Protein AF-A0A8B7DYP1-F1 (afdb_monomer_lite)

Structure (mmCIF, N/CA/C/O backbone):
data_AF-A0A8B7DYP1-F1
#
_entry.id   AF-A0A8B7DYP1-F1
#
loop_
_atom_site.group_PDB
_atom_site.id
_atom_site.type_symbol
_atom_site.label_atom_id
_atom_site.label_alt_id
_atom_site.label_comp_id
_atom_site.label_asym_id
_atom_site.label_entity_id
_atom_site.label_seq_id
_atom_site.pdbx_PDB_ins_code
_atom_site.Cartn_x
_atom_site.Cartn_y
_atom_site.Cartn_z
_atom_site.occupancy
_atom_site.B_iso_or_equiv
_atom_site.auth_seq_id
_atom_site.auth_comp_id
_atom_site.auth_asym_id
_atom_site.auth_atom_id
_atom_site.pdbx_PDB_model_num
ATOM 1 N N . MET A 1 1 ? 40.217 22.831 -27.962 1.00 60.53 1 MET A N 1
ATOM 2 C CA . MET A 1 1 ? 40.157 21.535 -27.247 1.00 60.53 1 MET A CA 1
ATOM 3 C C . MET A 1 1 ? 39.532 20.530 -28.197 1.00 60.53 1 MET A C 1
ATOM 5 O O . MET A 1 1 ? 38.519 20.874 -28.786 1.00 60.53 1 MET A O 1
ATOM 9 N N . LYS A 1 2 ? 40.161 19.372 -28.441 1.00 61.72 2 LYS A N 1
ATOM 10 C CA . LYS A 1 2 ? 39.574 18.336 -29.311 1.00 61.72 2 LYS A CA 1
ATOM 11 C C . LYS A 1 2 ? 38.258 17.873 -28.683 1.00 61.72 2 LYS A C 1
ATOM 13 O O . LYS A 1 2 ? 38.220 17.690 -27.467 1.00 61.72 2 LYS A O 1
ATOM 18 N N . ASP A 1 3 ? 37.206 17.768 -29.486 1.00 74.50 3 ASP A N 1
ATOM 19 C CA . ASP A 1 3 ? 35.867 17.402 -29.034 1.00 74.50 3 ASP A CA 1
ATOM 20 C C . ASP A 1 3 ? 35.852 15.942 -28.558 1.00 74.50 3 ASP A C 1
ATOM 22 O O . ASP A 1 3 ? 35.662 15.002 -29.329 1.00 74.50 3 ASP A O 1
ATOM 26 N N . ARG A 1 4 ? 36.132 15.756 -27.265 1.00 81.38 4 ARG A N 1
ATOM 27 C CA . ARG A 1 4 ? 36.191 14.439 -26.618 1.00 81.38 4 ARG A CA 1
ATOM 28 C C . ARG A 1 4 ? 34.829 13.749 -26.606 1.00 81.38 4 ARG A C 1
ATOM 30 O O . ARG A 1 4 ? 34.783 12.535 -26.451 1.00 81.38 4 ARG A O 1
ATOM 37 N N . LEU A 1 5 ? 33.733 14.492 -26.793 1.00 77.38 5 LEU A N 1
ATOM 38 C CA . LEU A 1 5 ? 32.390 13.923 -26.835 1.00 77.38 5 LEU A CA 1
ATOM 39 C C . LEU A 1 5 ? 32.240 12.964 -28.020 1.00 77.38 5 LEU A C 1
ATOM 41 O O . LEU A 1 5 ? 31.700 11.871 -27.868 1.00 77.38 5 LEU A O 1
ATOM 45 N N . HIS A 1 6 ? 32.775 13.346 -29.180 1.00 76.19 6 HIS A N 1
ATOM 46 C CA . HIS A 1 6 ? 32.695 12.538 -30.395 1.00 76.19 6 HIS A CA 1
ATOM 47 C C . HIS A 1 6 ? 33.516 11.243 -30.289 1.00 76.19 6 HIS A C 1
ATOM 49 O O . HIS A 1 6 ? 33.104 10.186 -30.762 1.00 76.19 6 HIS A O 1
ATOM 55 N N . GLU A 1 7 ? 34.667 11.319 -29.620 1.00 77.25 7 GLU A N 1
ATOM 56 C CA . GLU A 1 7 ? 35.561 10.182 -29.388 1.00 77.25 7 GLU A CA 1
ATOM 57 C C . GLU A 1 7 ? 34.947 9.177 -28.399 1.00 77.25 7 GLU A C 1
ATOM 59 O O . GLU A 1 7 ? 34.971 7.971 -28.643 1.00 77.25 7 GLU A O 1
ATOM 64 N N . LEU A 1 8 ? 34.304 9.675 -27.336 1.00 76.88 8 LEU A N 1
ATOM 65 C CA . LEU A 1 8 ? 33.576 8.855 -26.364 1.00 76.88 8 LEU A CA 1
ATOM 66 C C . LEU A 1 8 ? 32.365 8.152 -26.990 1.00 76.88 8 LEU A C 1
ATOM 68 O O . LEU A 1 8 ? 32.183 6.958 -26.771 1.00 76.88 8 LEU A O 1
ATOM 72 N N . LEU A 1 9 ? 31.579 8.856 -27.813 1.00 72.12 9 LEU A N 1
ATOM 73 C CA . LEU A 1 9 ? 30.437 8.278 -28.537 1.00 72.12 9 LEU A CA 1
ATOM 74 C C . LEU A 1 9 ? 30.856 7.129 -29.462 1.00 72.12 9 LEU A C 1
ATOM 76 O O . LEU A 1 9 ? 30.165 6.114 -29.537 1.00 72.12 9 LEU A O 1
ATOM 80 N N . ARG A 1 10 ? 31.997 7.276 -30.146 1.00 73.88 10 ARG A N 1
ATOM 81 C CA . ARG A 1 10 ? 32.533 6.244 -31.039 1.00 73.88 10 ARG A CA 1
ATOM 82 C C . ARG A 1 10 ? 32.978 5.005 -30.262 1.00 73.88 10 ARG A C 1
ATOM 84 O O . ARG A 1 10 ? 32.614 3.896 -30.633 1.00 73.88 10 ARG A O 1
ATOM 91 N N . LEU A 1 11 ? 33.688 5.193 -29.149 1.00 73.12 11 LEU A N 1
ATOM 92 C CA . LEU A 1 11 ? 34.096 4.091 -28.269 1.00 73.12 11 LEU A CA 1
ATOM 93 C C . LEU A 1 11 ? 32.894 3.364 -27.650 1.00 73.12 11 LEU A C 1
ATOM 95 O O . LEU A 1 11 ? 32.946 2.156 -27.443 1.00 73.12 11 LEU A O 1
ATOM 99 N N . GLN A 1 12 ? 31.797 4.079 -27.397 1.00 68.12 12 GLN A N 1
ATOM 100 C CA . GLN A 1 12 ? 30.571 3.506 -26.847 1.00 68.12 12 GLN A CA 1
ATOM 101 C C . GLN A 1 12 ? 29.830 2.594 -27.849 1.00 68.12 12 GLN A C 1
ATOM 103 O O . GLN A 1 12 ? 29.097 1.700 -27.425 1.00 68.12 12 GLN A O 1
ATOM 108 N N . GLN A 1 13 ? 30.025 2.779 -29.164 1.00 65.25 13 GLN A N 1
ATOM 109 C CA . GLN A 1 13 ? 29.442 1.919 -30.208 1.00 65.25 13 GLN A CA 1
ATOM 110 C C . GLN A 1 13 ? 30.146 0.559 -30.338 1.00 65.25 13 GLN A C 1
ATOM 112 O O . GLN A 1 13 ? 29.480 -0.428 -30.650 1.00 65.25 13 GLN A O 1
ATOM 117 N N . ASP A 1 14 ? 31.447 0.501 -30.043 1.00 68.56 14 ASP A N 1
ATOM 118 C CA . ASP A 1 14 ? 32.280 -0.709 -30.141 1.00 68.56 14 ASP A CA 1
ATOM 119 C C . ASP A 1 14 ? 32.302 -1.551 -28.846 1.00 68.56 14 ASP A C 1
ATOM 121 O O . ASP A 1 14 ? 33.026 -2.544 -28.752 1.00 68.56 14 ASP A O 1
ATOM 125 N N . LEU A 1 15 ? 31.506 -1.189 -27.832 1.00 63.94 15 LEU A N 1
ATOM 126 C CA . LEU A 1 15 ? 31.439 -1.945 -26.581 1.00 63.94 15 LEU A CA 1
ATOM 127 C C . LEU A 1 15 ? 30.810 -3.338 -26.797 1.00 63.94 15 LEU A C 1
ATOM 129 O O . LEU A 1 15 ? 29.717 -3.445 -27.378 1.00 63.94 15 LEU A O 1
ATOM 133 N N . PRO A 1 16 ? 31.445 -4.410 -26.275 1.00 62.62 16 PRO A N 1
ATOM 134 C CA . PRO A 1 16 ? 30.847 -5.738 -26.212 1.00 62.62 16 PRO A CA 1
ATOM 135 C C . PRO A 1 16 ? 29.443 -5.687 -25.586 1.00 62.62 16 PRO A C 1
ATOM 137 O O . PRO A 1 16 ? 29.195 -4.850 -24.714 1.00 62.62 16 PRO A O 1
ATOM 140 N N . PRO A 1 17 ? 28.514 -6.579 -25.983 1.00 59.38 17 PRO A N 1
ATOM 141 C CA . PRO A 1 17 ? 27.136 -6.575 -25.481 1.00 59.38 17 PRO A CA 1
ATOM 142 C C . PRO A 1 17 ? 27.036 -6.687 -23.952 1.00 59.38 17 PRO A C 1
ATOM 144 O O . PRO A 1 17 ? 26.045 -6.243 -23.386 1.00 59.38 17 PRO A O 1
ATOM 147 N N . GLU A 1 18 ? 28.072 -7.208 -23.297 1.00 55.66 18 GLU A N 1
ATOM 148 C CA . GLU A 1 18 ? 28.206 -7.304 -21.841 1.00 55.66 18 GLU A CA 1
ATOM 149 C C . GLU A 1 18 ? 28.342 -5.939 -21.131 1.00 55.66 18 GLU A C 1
ATOM 151 O O . GLU A 1 18 ? 27.973 -5.821 -19.968 1.00 55.66 18 GLU A O 1
ATOM 156 N N . TYR A 1 19 ? 28.801 -4.891 -21.831 1.00 54.25 19 TYR A N 1
ATOM 157 C CA . TYR A 1 19 ? 28.970 -3.529 -21.291 1.00 54.25 19 TYR A CA 1
ATOM 158 C C . TYR A 1 19 ? 27.972 -2.515 -21.857 1.00 54.25 19 TYR A C 1
ATOM 160 O O . TYR A 1 19 ? 28.050 -1.323 -21.547 1.00 54.25 19 TYR A O 1
ATOM 168 N N . LYS A 1 20 ? 27.035 -2.953 -22.704 1.00 57.34 20 LYS A N 1
ATOM 169 C CA . LYS A 1 20 ? 25.919 -2.098 -23.107 1.00 57.34 20 LYS A CA 1
ATOM 170 C C . LYS A 1 20 ? 25.056 -1.915 -21.868 1.00 57.34 20 LYS A C 1
ATOM 172 O O . LYS A 1 20 ? 24.422 -2.872 -21.437 1.00 57.34 20 LYS A O 1
ATOM 177 N N . GLU A 1 21 ? 25.050 -0.709 -21.292 1.00 56.81 21 GLU A N 1
ATOM 178 C CA . GLU A 1 21 ? 24.066 -0.330 -20.276 1.00 56.81 21 GLU A CA 1
ATOM 179 C C . GLU A 1 21 ? 22.705 -0.820 -20.767 1.00 56.81 21 GLU A C 1
ATOM 181 O O . GLU A 1 21 ? 22.221 -0.382 -21.817 1.00 56.81 21 GLU A O 1
ATOM 186 N N . THR A 1 22 ? 22.115 -1.787 -20.061 1.00 54.19 22 THR A N 1
ATOM 187 C CA . THR A 1 22 ? 20.743 -2.202 -20.320 1.00 54.19 22 THR A CA 1
ATOM 188 C C . THR A 1 22 ? 19.911 -0.942 -20.201 1.00 54.19 22 THR A C 1
ATOM 190 O O . THR A 1 22 ? 19.737 -0.406 -19.103 1.00 54.19 22 THR A O 1
ATOM 193 N N . LYS A 1 23 ? 19.452 -0.424 -21.343 1.00 57.34 23 LYS A N 1
ATOM 194 C CA . LYS A 1 23 ? 18.442 0.621 -21.393 1.00 57.34 23 LYS A CA 1
ATOM 195 C C . LYS A 1 23 ? 17.195 0.004 -20.779 1.00 57.34 23 LYS A C 1
ATOM 197 O O . LYS A 1 23 ? 16.400 -0.582 -21.497 1.00 57.34 23 LYS A O 1
ATOM 202 N N . LEU A 1 24 ? 17.078 0.069 -19.453 1.00 53.84 24 LEU A N 1
ATOM 203 C CA . LEU A 1 24 ? 15.822 -0.201 -18.776 1.00 53.84 24 LEU A CA 1
ATOM 204 C C . LEU A 1 24 ? 14.860 0.813 -19.377 1.00 53.84 24 LEU A C 1
ATOM 206 O O . LEU A 1 24 ? 15.086 2.026 -19.225 1.00 53.84 24 LEU A O 1
ATOM 210 N N . ASP A 1 25 ? 13.912 0.323 -20.168 1.00 65.19 25 ASP A N 1
ATOM 211 C CA . ASP A 1 25 ? 13.100 1.183 -21.010 1.00 65.19 25 ASP A CA 1
ATOM 212 C C . ASP A 1 25 ? 12.384 2.192 -20.102 1.00 65.19 25 ASP A C 1
ATOM 214 O O . ASP A 1 25 ? 12.047 1.891 -18.951 1.00 65.19 25 ASP A O 1
ATOM 218 N N . MET A 1 26 ? 12.186 3.429 -20.556 1.00 69.69 26 MET A N 1
ATOM 219 C CA . MET A 1 26 ? 11.529 4.445 -19.717 1.00 69.69 26 MET A CA 1
ATOM 220 C C . MET A 1 26 ? 10.137 3.978 -19.262 1.00 69.69 26 MET A C 1
ATOM 222 O O . MET A 1 26 ? 9.653 4.389 -18.207 1.00 69.69 26 MET A O 1
ATOM 226 N N . GLU A 1 27 ? 9.520 3.087 -20.035 1.00 70.19 27 GLU A N 1
ATOM 227 C CA . GLU A 1 27 ? 8.270 2.407 -19.722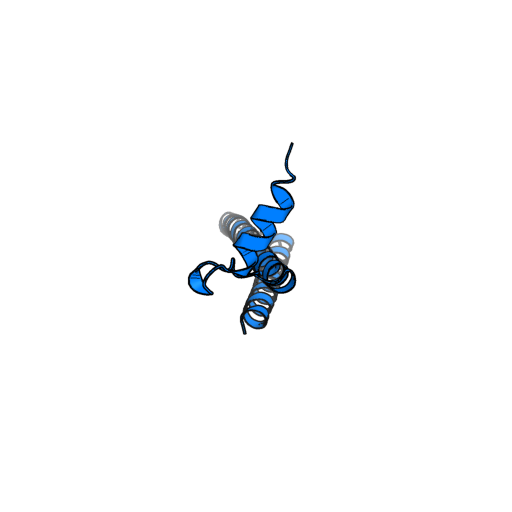 1.00 70.19 27 GLU A CA 1
ATOM 228 C C . GLU A 1 27 ? 8.415 1.346 -18.615 1.00 70.19 27 GLU A C 1
ATOM 230 O O . GLU A 1 27 ? 7.623 1.334 -17.670 1.00 70.19 27 GLU A O 1
ATOM 235 N N . GLU A 1 28 ? 9.481 0.543 -18.626 1.00 76.69 28 GLU A N 1
ATOM 236 C CA . GLU A 1 28 ? 9.794 -0.399 -17.541 1.00 76.69 28 GLU A CA 1
ATOM 237 C C . GLU A 1 28 ? 10.096 0.336 -16.229 1.00 76.69 28 GLU A C 1
ATOM 239 O O . GLU A 1 28 ? 9.617 -0.053 -15.160 1.00 76.69 28 GLU A O 1
ATOM 244 N N . LYS A 1 29 ? 10.816 1.464 -16.305 1.00 81.44 29 LYS A N 1
ATOM 245 C CA . LYS A 1 29 ? 11.069 2.339 -15.148 1.00 81.44 29 LYS A CA 1
ATOM 246 C C . LYS A 1 29 ? 9.775 2.884 -14.546 1.00 81.44 29 LYS A C 1
ATOM 248 O O . LYS A 1 29 ? 9.650 2.930 -13.322 1.00 81.44 29 LYS A O 1
ATOM 253 N N . LYS A 1 30 ? 8.807 3.283 -15.380 1.00 82.88 30 LYS A N 1
ATOM 254 C CA . LYS A 1 30 ? 7.484 3.726 -14.909 1.00 82.88 30 LYS A CA 1
ATOM 255 C C . LYS A 1 30 ? 6.744 2.593 -14.204 1.00 82.88 30 LYS A C 1
ATOM 257 O O . LYS A 1 30 ? 6.298 2.787 -13.078 1.00 82.88 30 LYS A O 1
ATOM 262 N N . LYS A 1 31 ? 6.706 1.402 -14.810 1.00 84.19 31 LYS A N 1
ATOM 263 C CA . LYS A 1 31 ? 6.039 0.222 -14.243 1.00 84.19 31 LYS A CA 1
ATOM 264 C C . LYS A 1 31 ? 6.589 -0.144 -12.859 1.00 84.19 31 LYS A C 1
ATOM 266 O O . LYS A 1 31 ? 5.819 -0.373 -11.928 1.00 84.19 31 LYS A O 1
ATOM 271 N N . ILE A 1 32 ? 7.915 -0.139 -12.699 1.00 87.31 32 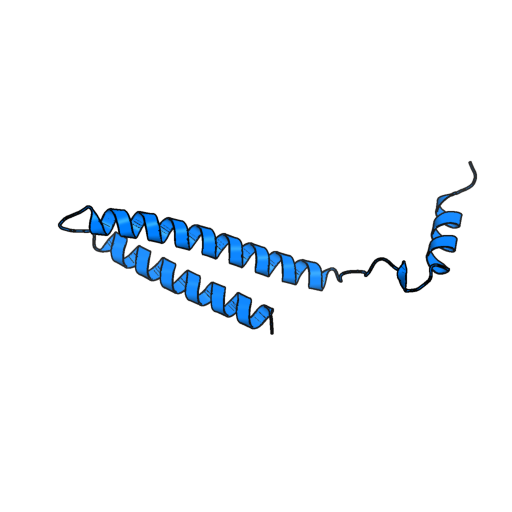ILE A N 1
ATOM 272 C CA . ILE A 1 32 ? 8.580 -0.393 -11.410 1.00 87.31 32 ILE A CA 1
ATOM 273 C C . ILE A 1 32 ? 8.224 0.688 -10.384 1.00 87.31 32 ILE A C 1
ATOM 275 O O . ILE A 1 32 ? 7.875 0.358 -9.251 1.00 87.31 32 ILE A O 1
ATOM 279 N N . ASN A 1 33 ? 8.277 1.965 -10.769 1.00 87.94 33 ASN A N 1
ATOM 280 C CA . ASN A 1 33 ? 7.949 3.075 -9.874 1.00 87.94 33 ASN A CA 1
ATOM 281 C C . ASN A 1 33 ? 6.485 3.013 -9.399 1.00 87.94 33 ASN A C 1
ATOM 283 O O . ASN A 1 33 ? 6.198 3.216 -8.221 1.00 87.94 33 ASN A O 1
ATOM 287 N N . ASP A 1 34 ? 5.554 2.662 -10.286 1.00 87.69 34 ASP A N 1
ATOM 288 C CA . ASP A 1 34 ? 4.139 2.525 -9.934 1.00 87.69 34 ASP A CA 1
ATOM 289 C C . ASP A 1 34 ? 3.901 1.357 -8.968 1.00 87.69 34 ASP A C 1
ATOM 291 O O . ASP A 1 34 ? 3.143 1.486 -8.005 1.00 87.69 34 ASP A O 1
ATOM 295 N N . ILE A 1 35 ? 4.592 0.228 -9.157 1.00 89.75 35 ILE A N 1
ATOM 296 C CA . ILE A 1 35 ? 4.560 -0.887 -8.201 1.00 89.75 35 ILE A CA 1
ATOM 297 C C . ILE A 1 35 ? 5.130 -0.451 -6.844 1.00 89.75 35 ILE A C 1
ATOM 299 O O . ILE A 1 35 ? 4.506 -0.714 -5.817 1.00 89.75 35 ILE A O 1
ATOM 303 N N . GLN A 1 36 ? 6.266 0.251 -6.824 1.00 90.75 36 GLN A N 1
ATOM 304 C CA . GLN A 1 36 ? 6.874 0.756 -5.589 1.00 90.75 36 GLN A CA 1
ATOM 305 C C . GLN A 1 36 ? 5.930 1.695 -4.828 1.00 90.75 36 GLN A C 1
ATOM 307 O O . GLN A 1 36 ? 5.747 1.527 -3.623 1.00 90.75 36 GLN A O 1
ATOM 312 N N . LYS A 1 37 ? 5.264 2.626 -5.521 1.00 91.38 37 LYS A N 1
ATOM 313 C CA . LYS A 1 37 ? 4.260 3.515 -4.915 1.00 91.38 3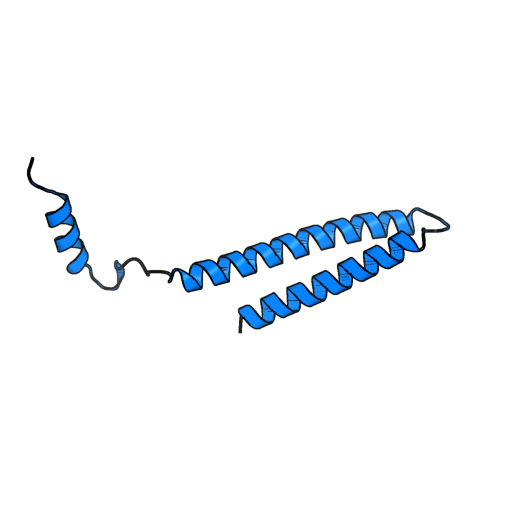7 LYS A CA 1
ATOM 314 C C . LYS A 1 37 ? 3.085 2.747 -4.318 1.00 91.38 37 LYS A C 1
ATOM 316 O O . LYS A 1 37 ? 2.686 3.029 -3.191 1.00 91.38 37 LYS A O 1
ATOM 321 N N . ASN A 1 38 ? 2.558 1.754 -5.036 1.00 90.00 38 ASN A N 1
ATOM 322 C CA . ASN A 1 38 ? 1.459 0.931 -4.529 1.00 90.00 38 ASN A CA 1
ATOM 323 C C . ASN A 1 38 ? 1.874 0.133 -3.281 1.00 90.00 38 ASN A C 1
ATOM 325 O O . ASN A 1 38 ? 1.083 0.002 -2.350 1.00 90.00 38 ASN A O 1
ATOM 329 N N . ILE A 1 39 ? 3.113 -0.368 -3.230 1.00 91.62 39 ILE A N 1
ATOM 330 C CA . ILE A 1 39 ? 3.651 -1.062 -2.050 1.00 91.62 39 ILE A CA 1
ATOM 331 C C . ILE A 1 39 ? 3.746 -0.109 -0.852 1.00 91.62 39 ILE A C 1
ATOM 333 O O . ILE A 1 39 ? 3.326 -0.476 0.245 1.00 91.62 39 ILE A O 1
ATOM 337 N N . LEU A 1 40 ? 4.253 1.111 -1.056 1.00 92.62 40 LEU A N 1
ATOM 338 C CA . LEU A 1 40 ? 4.336 2.123 0.00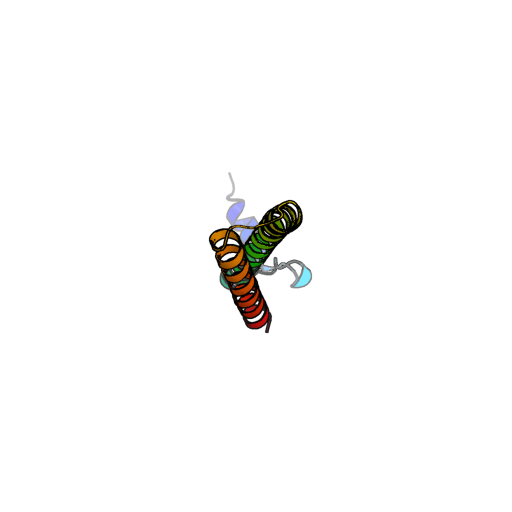2 1.00 92.62 40 LEU A CA 1
ATOM 339 C C . LEU 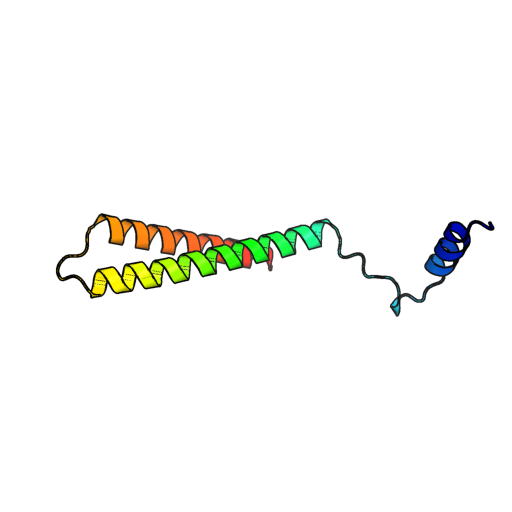A 1 40 ? 2.948 2.483 0.549 1.00 92.62 40 LEU A C 1
ATOM 341 O O . LEU A 1 40 ? 2.755 2.469 1.762 1.00 92.62 40 LEU A O 1
ATOM 345 N N . SER A 1 41 ? 1.967 2.693 -0.332 1.00 91.94 41 SER A N 1
ATOM 346 C CA . SER A 1 41 ? 0.577 2.960 0.063 1.00 91.94 41 SER A CA 1
ATOM 347 C C . SER A 1 41 ? -0.028 1.806 0.874 1.00 91.94 41 SER A C 1
ATOM 349 O O . SER A 1 41 ? -0.644 2.034 1.914 1.00 91.94 41 SER A O 1
ATOM 351 N N . ILE A 1 42 ? 0.201 0.548 0.475 1.00 91.88 42 ILE A N 1
ATOM 352 C CA . ILE A 1 42 ? -0.243 -0.609 1.271 1.00 91.88 42 ILE A CA 1
ATOM 353 C C . ILE A 1 42 ? 0.412 -0.599 2.654 1.00 91.88 42 ILE A C 1
ATOM 355 O O . ILE A 1 42 ? -0.258 -0.865 3.651 1.00 91.88 42 ILE A O 1
ATOM 359 N N . GLN A 1 43 ? 1.710 -0.301 2.734 1.00 92.50 43 GLN A N 1
ATOM 360 C CA . GLN A 1 43 ? 2.424 -0.264 4.006 1.00 92.50 43 GLN A CA 1
ATOM 361 C C . GLN A 1 43 ? 1.843 0.796 4.953 1.00 92.50 43 GLN A C 1
ATOM 363 O O . GLN A 1 43 ? 1.644 0.503 6.134 1.00 92.50 43 GLN A O 1
ATOM 368 N N . GLU A 1 44 ? 1.552 1.994 4.449 1.00 93.50 44 GLU A N 1
ATOM 369 C CA . GLU A 1 44 ? 0.913 3.071 5.213 1.00 93.50 44 GLU A CA 1
ATOM 370 C C . GLU A 1 44 ? -0.477 2.652 5.707 1.00 93.50 44 GLU A C 1
ATOM 372 O O . GLU A 1 44 ? -0.732 2.680 6.916 1.00 93.50 44 GLU A O 1
ATOM 377 N N . ASN A 1 45 ? -1.318 2.126 4.812 1.00 90.62 45 ASN A N 1
ATOM 378 C CA . ASN A 1 45 ? -2.662 1.659 5.155 1.00 90.62 45 ASN A CA 1
ATOM 379 C C . ASN A 1 45 ? -2.630 0.537 6.211 1.00 90.62 45 ASN A C 1
ATOM 381 O O . ASN A 1 45 ? -3.444 0.518 7.135 1.00 90.62 45 ASN A O 1
ATOM 385 N N . VAL A 1 46 ? -1.660 -0.384 6.142 1.00 92.62 46 VAL A N 1
ATOM 386 C CA . VAL A 1 46 ? -1.478 -1.444 7.152 1.00 92.62 46 VAL A CA 1
ATOM 387 C C . VAL A 1 46 ? -1.100 -0.867 8.518 1.00 92.62 46 VAL A C 1
ATOM 389 O O . VAL A 1 46 ? -1.589 -1.348 9.545 1.00 92.62 46 VAL A O 1
ATOM 392 N N . GLN A 1 47 ? -0.232 0.147 8.569 1.00 92.31 47 GLN A N 1
ATOM 393 C CA . GLN A 1 47 ? 0.121 0.806 9.831 1.00 92.31 47 GLN A CA 1
ATOM 394 C C . GLN A 1 47 ? -1.084 1.523 10.441 1.00 92.31 47 GLN A C 1
ATOM 396 O O . GLN A 1 47 ? -1.293 1.468 11.655 1.00 92.31 47 GLN A O 1
ATOM 401 N N . GLU A 1 48 ? -1.905 2.153 9.609 1.00 89.31 48 GLU A N 1
ATOM 402 C CA . GLU A 1 48 ? -3.106 2.836 10.066 1.00 89.31 48 GLU A CA 1
ATOM 403 C C . GLU A 1 48 ? -4.173 1.861 10.578 1.00 89.31 48 GLU A C 1
ATOM 405 O O . GLU A 1 48 ? -4.729 2.074 11.660 1.00 89.31 48 GLU A O 1
ATOM 410 N N . ILE A 1 49 ? -4.369 0.726 9.899 1.00 90.31 49 ILE A N 1
ATOM 411 C CA . ILE A 1 49 ? -5.224 -0.361 10.394 1.00 90.31 49 ILE A CA 1
ATOM 412 C C . ILE A 1 49 ? -4.750 -0.842 11.763 1.00 90.31 49 ILE A C 1
ATOM 414 O O . ILE A 1 49 ? -5.578 -1.005 12.652 1.00 90.31 49 ILE A O 1
ATOM 418 N N . LYS A 1 50 ? -3.441 -1.030 11.984 1.00 89.62 50 LYS A N 1
ATOM 419 C CA . LYS A 1 50 ? -2.923 -1.447 13.302 1.00 89.62 50 LYS A CA 1
ATOM 420 C C . LYS A 1 50 ? -3.279 -0.446 14.402 1.00 89.62 50 LYS A C 1
ATOM 422 O O . LYS A 1 50 ? -3.704 -0.861 15.479 1.00 89.62 50 LYS A O 1
ATOM 427 N N . LYS A 1 51 ? -3.155 0.859 14.132 1.00 88.25 51 LYS A N 1
ATOM 428 C CA . LYS A 1 51 ? -3.542 1.916 15.083 1.00 88.25 51 LYS A CA 1
ATOM 429 C C . LYS A 1 51 ? -5.042 1.890 15.372 1.00 88.25 51 LYS A C 1
ATOM 431 O O . LYS A 1 51 ? -5.429 1.868 16.539 1.00 88.25 51 LYS A O 1
ATOM 436 N N . LYS A 1 52 ? -5.882 1.831 14.331 1.00 85.69 52 LYS A N 1
ATOM 437 C CA . LYS A 1 52 ? -7.346 1.756 14.484 1.00 85.69 52 LYS A CA 1
ATOM 438 C C . LYS A 1 52 ? -7.767 0.473 15.206 1.00 85.69 52 LYS A C 1
ATOM 440 O O . LYS A 1 52 ? -8.614 0.527 16.089 1.00 85.69 52 LYS A O 1
ATOM 445 N N . HIS A 1 53 ? -7.129 -0.661 14.919 1.00 86.75 53 HIS A N 1
ATOM 446 C CA . HIS A 1 53 ? -7.390 -1.931 15.596 1.00 86.75 53 HIS A CA 1
ATOM 447 C C . HIS A 1 53 ? -7.030 -1.864 17.084 1.00 86.75 53 HIS A C 1
ATOM 449 O O . HIS A 1 53 ? -7.816 -2.287 17.927 1.00 86.75 53 HIS A O 1
ATOM 455 N N . SER A 1 54 ? -5.889 -1.255 17.418 1.00 86.62 54 SER A N 1
ATOM 456 C CA . SER A 1 54 ? -5.512 -0.997 18.810 1.00 86.62 54 SER A CA 1
ATOM 457 C C . SER A 1 54 ? -6.538 -0.114 19.526 1.00 86.62 54 SER A C 1
ATOM 459 O O . SER A 1 54 ? -6.911 -0.432 20.650 1.00 86.62 54 SER A O 1
ATOM 461 N N . ALA A 1 55 ? -7.018 0.958 18.886 1.00 82.50 55 ALA A N 1
ATOM 462 C CA . ALA A 1 55 ? -8.020 1.864 19.459 1.00 82.50 55 ALA A CA 1
ATOM 463 C C . ALA A 1 55 ? -9.389 1.186 19.665 1.00 82.50 55 ALA A C 1
ATOM 465 O O . ALA A 1 55 ? -10.069 1.413 20.669 1.00 82.50 55 ALA A O 1
ATOM 466 N N . ILE A 1 56 ? -9.784 0.316 18.730 1.00 81.75 56 ILE A N 1
ATOM 467 C CA . ILE A 1 56 ? -11.009 -0.482 18.834 1.00 81.75 56 ILE A CA 1
ATOM 468 C C . ILE A 1 56 ? -10.927 -1.436 20.027 1.00 81.75 56 ILE A C 1
ATOM 470 O O . ILE A 1 56 ? -11.880 -1.540 20.789 1.00 81.75 56 ILE A O 1
ATOM 474 N N . LEU A 1 57 ? -9.793 -2.120 20.200 1.00 84.19 57 LEU A N 1
ATOM 475 C CA . LEU A 1 57 ? -9.600 -3.079 21.290 1.00 84.19 57 LEU A CA 1
ATOM 476 C C . LEU A 1 57 ? -9.406 -2.406 22.654 1.00 84.19 57 LEU A C 1
ATOM 478 O O . LEU A 1 57 ? -9.709 -3.012 23.678 1.00 84.19 57 LEU A O 1
ATOM 482 N N . SER A 1 58 ? -8.909 -1.168 22.685 1.00 84.88 58 SER A N 1
ATOM 483 C CA . SER A 1 58 ? -8.699 -0.424 23.930 1.00 84.88 58 SER A CA 1
ATOM 484 C C . SER A 1 58 ? -9.972 0.217 24.487 1.00 84.88 58 SER A C 1
ATOM 486 O O . SER A 1 58 ? -9.949 0.730 25.603 1.00 84.88 58 SER A O 1
ATOM 488 N N . THR A 1 59 ? -11.070 0.242 23.725 1.00 78.00 59 THR A N 1
ATOM 489 C CA . THR A 1 59 ? -12.322 0.907 24.114 1.00 78.00 59 THR A CA 1
ATOM 490 C C . THR A 1 59 ? -13.464 -0.099 24.256 1.00 78.00 59 THR A C 1
ATOM 492 O O . THR A 1 59 ? -13.611 -1.017 23.458 1.00 78.00 59 THR A O 1
ATOM 495 N N . PHE A 1 60 ? -14.304 0.067 25.285 1.00 70.00 60 PHE A N 1
ATOM 496 C CA . PHE A 1 60 ? -15.453 -0.822 25.526 1.00 70.00 60 PHE A CA 1
ATOM 497 C C . PHE A 1 60 ? -16.562 -0.654 24.469 1.00 70.00 60 PHE A C 1
ATOM 499 O O . PHE A 1 60 ? -17.277 -1.603 24.151 1.00 70.00 60 PHE A O 1
ATOM 506 N N . GLN A 1 61 ? -16.682 0.547 23.891 1.00 75.12 61 GLN A N 1
ATOM 507 C CA . GLN A 1 61 ? -17.545 0.838 22.748 1.00 75.12 61 GLN A CA 1
ATOM 508 C C . GLN A 1 61 ? -16.769 1.634 21.690 1.00 75.12 61 GLN A C 1
ATOM 510 O O . GLN A 1 61 ? -16.684 2.857 21.787 1.00 75.12 61 GLN A O 1
ATOM 515 N N . PRO A 1 62 ? -16.207 0.961 20.678 1.00 73.25 62 PRO A N 1
ATOM 516 C CA . PRO A 1 62 ? -15.572 1.635 19.555 1.00 73.25 62 PRO A CA 1
ATOM 517 C C . PRO A 1 62 ? -16.612 2.360 18.693 1.00 73.25 62 PRO A C 1
ATOM 519 O O . PRO A 1 62 ? -17.697 1.831 18.427 1.00 73.25 62 PRO A O 1
ATOM 522 N N . GLU A 1 63 ? -16.276 3.560 18.219 1.00 79.75 63 GLU A N 1
ATOM 523 C CA . GLU A 1 63 ? -17.135 4.305 17.299 1.00 79.75 63 GLU A CA 1
ATOM 524 C C . GLU A 1 63 ? -17.366 3.527 15.992 1.00 79.75 63 GLU A C 1
ATOM 526 O O . GLU A 1 63 ? -16.454 2.920 15.420 1.00 79.75 63 GLU A O 1
ATOM 531 N N . LYS A 1 64 ? -18.606 3.566 15.484 1.00 79.06 64 LYS A N 1
ATOM 532 C CA . LYS A 1 64 ? -18.969 2.912 14.215 1.00 79.06 64 LYS A CA 1
ATOM 533 C C . LYS A 1 64 ? -18.176 3.472 13.027 1.00 79.06 64 LYS A C 1
ATOM 535 O O . LYS A 1 64 ? -17.815 2.695 12.148 1.00 79.06 64 LYS A O 1
ATOM 540 N N . SER A 1 65 ? -17.855 4.768 13.047 1.00 82.00 65 SER A N 1
ATOM 541 C CA . SER A 1 65 ? -17.002 5.448 12.059 1.00 82.00 65 SER A CA 1
ATOM 542 C C . SER A 1 65 ? -15.638 4.768 11.920 1.00 82.00 65 SER A C 1
ATOM 544 O O . SER A 1 65 ? -15.236 4.416 10.818 1.00 82.00 65 SER A O 1
ATOM 546 N N . VAL A 1 66 ? -14.971 4.464 13.037 1.00 81.62 66 VAL A N 1
ATOM 547 C CA . VAL A 1 66 ? -13.637 3.836 13.046 1.00 81.62 66 VAL A CA 1
ATOM 548 C C . VAL A 1 66 ? -13.672 2.435 12.427 1.00 81.62 66 VAL A C 1
ATOM 550 O O . VAL A 1 66 ? -12.732 2.020 11.746 1.00 81.62 66 VAL A O 1
ATOM 553 N N . LYS A 1 67 ? -14.771 1.699 12.625 1.00 82.12 67 LYS A N 1
ATOM 554 C CA . LYS A 1 67 ? -14.969 0.376 12.020 1.00 82.12 67 LYS A CA 1
ATOM 555 C C . LYS A 1 67 ? -15.213 0.464 10.510 1.00 82.12 67 LYS A C 1
ATOM 557 O O . LYS A 1 67 ? -14.707 -0.380 9.772 1.00 82.12 67 LYS A O 1
ATOM 562 N N . GLU A 1 68 ? -15.966 1.468 10.068 1.00 87.06 68 GLU A N 1
ATOM 563 C CA . GLU A 1 68 ? -16.218 1.761 8.652 1.00 87.06 68 GLU A CA 1
ATOM 564 C C . GLU A 1 68 ? -14.913 2.136 7.933 1.00 87.06 68 GLU A C 1
ATOM 566 O O . GLU A 1 68 ? -14.561 1.529 6.924 1.00 87.06 68 GLU A O 1
ATOM 571 N N . GLU A 1 69 ? -14.134 3.048 8.515 1.00 86.50 69 GLU A N 1
ATOM 572 C CA . GLU A 1 69 ? -12.834 3.480 7.992 1.00 86.50 69 GLU A CA 1
ATOM 573 C C . GLU A 1 69 ? -11.830 2.323 7.929 1.00 86.50 69 GLU A C 1
ATOM 575 O O . GLU A 1 69 ? -11.131 2.152 6.933 1.00 86.50 69 GLU A O 1
ATOM 580 N N . MET A 1 70 ? -11.781 1.469 8.960 1.00 85.81 70 MET A N 1
ATOM 581 C CA . MET A 1 70 ? -10.925 0.278 8.940 1.00 85.81 70 MET A CA 1
ATOM 582 C C . MET A 1 70 ? -11.316 -0.674 7.803 1.00 85.81 70 MET A C 1
ATOM 584 O O . MET A 1 70 ? -10.444 -1.269 7.169 1.00 85.81 70 MET A O 1
ATOM 588 N N . LYS A 1 71 ? -12.618 -0.816 7.523 1.00 88.75 71 LYS A N 1
ATOM 589 C CA . LYS A 1 71 ? -13.107 -1.631 6.408 1.00 88.75 71 LYS A CA 1
ATOM 590 C C . LYS A 1 71 ? -12.706 -1.036 5.058 1.00 88.75 71 LYS A C 1
ATOM 592 O O . LYS A 1 71 ? -12.215 -1.777 4.212 1.00 88.75 71 LYS A O 1
ATOM 597 N N . GLN A 1 72 ? -12.841 0.277 4.885 1.00 91.06 72 GLN A N 1
ATOM 598 C CA . GLN A 1 72 ? -12.413 0.972 3.667 1.00 91.06 72 GLN A CA 1
ATOM 599 C C . GLN A 1 72 ? -10.907 0.807 3.416 1.00 91.06 72 GLN A C 1
ATOM 601 O O . GLN A 1 72 ? -10.512 0.447 2.310 1.00 91.06 72 GLN A O 1
ATOM 606 N N . LEU A 1 73 ? -10.072 0.958 4.451 1.00 90.25 73 LEU A N 1
ATOM 607 C CA . LEU A 1 73 ? -8.622 0.747 4.341 1.00 90.25 73 LEU A CA 1
ATOM 608 C C . LEU A 1 73 ? -8.269 -0.699 3.952 1.00 90.25 73 LEU A C 1
ATOM 610 O O . LEU A 1 73 ? -7.352 -0.924 3.161 1.00 90.25 73 LEU A O 1
ATOM 614 N N . MET A 1 74 ? -8.998 -1.694 4.473 1.00 90.12 74 MET A N 1
ATOM 615 C CA . MET A 1 74 ? -8.815 -3.097 4.073 1.00 90.12 74 MET A CA 1
ATOM 616 C C . MET A 1 74 ? -9.189 -3.333 2.604 1.00 90.12 74 MET A C 1
ATOM 618 O O . MET A 1 74 ? -8.463 -4.035 1.896 1.00 90.12 74 MET A O 1
ATOM 622 N N . GLU A 1 75 ? -10.290 -2.741 2.136 1.00 93.44 75 GLU A N 1
ATOM 623 C CA . GLU A 1 75 ? -10.707 -2.823 0.732 1.00 93.44 75 GLU A CA 1
ATOM 624 C C . GLU A 1 75 ? -9.676 -2.166 -0.198 1.00 93.44 75 GLU A C 1
ATOM 626 O O . GLU A 1 75 ? -9.317 -2.744 -1.227 1.00 93.44 75 GLU A O 1
ATOM 631 N N . GLU A 1 76 ? -9.131 -1.010 0.183 1.00 91.19 76 GLU A N 1
ATOM 632 C CA . GLU A 1 76 ? -8.096 -0.318 -0.588 1.00 91.19 76 GLU A CA 1
ATOM 633 C C . GLU A 1 76 ? -6.800 -1.139 -0.685 1.00 91.19 76 GLU A C 1
ATOM 635 O O . GLU A 1 76 ? -6.248 -1.303 -1.776 1.00 91.19 76 GLU A O 1
ATOM 640 N N . ILE A 1 77 ? -6.350 -1.747 0.421 1.00 92.94 77 ILE A N 1
ATOM 641 C CA . ILE A 1 77 ? -5.194 -2.659 0.414 1.00 92.94 77 ILE A CA 1
ATOM 642 C C . ILE A 1 77 ? -5.432 -3.826 -0.544 1.00 92.94 77 ILE A C 1
ATOM 644 O O . ILE A 1 77 ? -4.546 -4.175 -1.327 1.00 92.94 77 ILE A O 1
ATOM 648 N N . GLN A 1 78 ? -6.622 -4.428 -0.509 1.00 92.94 78 GLN A N 1
ATOM 649 C CA . GLN A 1 78 ? -6.959 -5.549 -1.382 1.00 92.94 78 GLN A CA 1
ATOM 650 C C . GLN A 1 78 ? -6.931 -5.140 -2.863 1.00 92.94 78 GLN A C 1
ATOM 652 O O . GLN A 1 78 ? -6.402 -5.878 -3.701 1.00 92.94 78 GLN A O 1
ATOM 657 N N . GLN A 1 79 ? -7.469 -3.964 -3.195 1.00 93.06 79 GLN A N 1
ATOM 658 C CA . GLN A 1 79 ? -7.449 -3.438 -4.560 1.00 93.06 79 GLN A CA 1
ATOM 659 C C . GLN A 1 79 ? -6.023 -3.132 -5.033 1.00 93.06 79 GLN A C 1
ATOM 661 O O . GLN A 1 79 ? -5.644 -3.548 -6.132 1.00 93.06 79 GLN A O 1
ATOM 666 N N . ASN A 1 80 ? -5.208 -2.476 -4.204 1.00 89.44 80 ASN A N 1
ATOM 667 C CA . ASN A 1 80 ? -3.817 -2.162 -4.532 1.00 89.44 80 ASN A CA 1
ATOM 668 C C . ASN A 1 80 ? -2.971 -3.435 -4.682 1.00 89.44 80 ASN A C 1
ATOM 670 O O . ASN A 1 80 ? -2.184 -3.544 -5.623 1.00 89.44 80 ASN A O 1
ATOM 674 N N . ALA A 1 81 ? -3.195 -4.450 -3.843 1.00 90.44 81 ALA A N 1
ATOM 675 C CA . ALA A 1 81 ? -2.537 -5.748 -3.970 1.00 90.44 81 ALA A CA 1
ATOM 676 C C . ALA A 1 81 ? -2.896 -6.452 -5.289 1.00 90.44 81 ALA A C 1
ATOM 678 O O . ALA A 1 81 ? -2.024 -7.028 -5.945 1.00 90.44 81 ALA A O 1
ATOM 679 N N . LYS A 1 82 ? -4.164 -6.374 -5.719 1.00 91.75 82 LYS A N 1
ATOM 680 C CA . LYS A 1 82 ? -4.594 -6.910 -7.017 1.00 91.75 82 LYS A CA 1
ATOM 681 C C . LYS A 1 82 ? -3.907 -6.185 -8.178 1.00 91.75 82 LYS A C 1
ATOM 683 O O . LYS A 1 82 ? -3.375 -6.851 -9.059 1.00 91.75 82 LYS A O 1
ATOM 688 N N . ARG A 1 83 ? -3.833 -4.849 -8.139 1.00 89.12 83 ARG A N 1
ATOM 689 C CA . ARG A 1 83 ? -3.124 -4.043 -9.152 1.00 89.12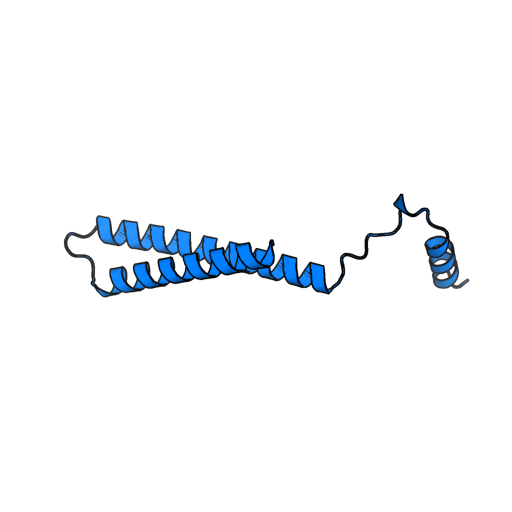 83 ARG A CA 1
ATOM 690 C C . ARG A 1 83 ? -1.641 -4.401 -9.246 1.00 89.12 83 ARG A C 1
ATOM 692 O O . ARG A 1 83 ? -1.128 -4.557 -10.346 1.00 89.12 83 ARG A O 1
ATOM 699 N N . ILE A 1 84 ? -0.959 -4.582 -8.112 1.00 89.75 84 ILE A N 1
ATOM 700 C CA . ILE A 1 84 ? 0.444 -5.029 -8.095 1.00 89.75 84 ILE A CA 1
ATOM 701 C C . ILE A 1 84 ? 0.574 -6.408 -8.748 1.00 89.75 84 ILE A C 1
ATOM 703 O O . ILE A 1 84 ? 1.451 -6.605 -9.585 1.00 89.75 84 ILE A O 1
ATOM 707 N N . LYS A 1 85 ? -0.307 -7.353 -8.399 1.00 89.81 85 LYS A N 1
ATOM 708 C CA . LYS A 1 85 ? -0.305 -8.700 -8.983 1.00 89.81 85 LYS A CA 1
ATOM 709 C C . LYS A 1 85 ? -0.509 -8.670 -10.497 1.00 89.81 85 LYS A C 1
ATOM 711 O O . LYS A 1 85 ? 0.181 -9.400 -11.200 1.00 89.81 85 LYS A O 1
ATOM 716 N N . ASP A 1 86 ? -1.441 -7.856 -10.980 1.00 89.44 86 ASP A N 1
ATOM 717 C CA . ASP A 1 86 ? -1.731 -7.733 -12.409 1.00 89.44 86 ASP A CA 1
ATOM 718 C C . ASP A 1 86 ? -0.578 -7.039 -13.154 1.00 89.44 86 ASP A C 1
ATOM 720 O O . ASP A 1 86 ? -0.236 -7.453 -14.255 1.00 89.44 86 ASP A O 1
ATOM 724 N N . ASN A 1 87 ? 0.094 -6.067 -12.528 1.00 82.56 87 ASN A N 1
ATOM 725 C CA . ASN A 1 87 ? 1.287 -5.429 -13.089 1.00 82.56 87 ASN A CA 1
ATOM 726 C C . ASN A 1 87 ? 2.527 -6.344 -13.082 1.00 82.56 87 ASN A C 1
ATOM 728 O O . ASN A 1 87 ? 3.439 -6.124 -13.869 1.00 82.56 87 ASN A O 1
ATOM 732 N N . LEU A 1 88 ? 2.614 -7.344 -12.205 1.00 82.62 88 LEU A N 1
ATOM 733 C CA . LEU A 1 88 ? 3.752 -8.277 -12.157 1.00 82.62 88 LEU A CA 1
ATOM 734 C C . LEU A 1 88 ? 3.586 -9.513 -13.055 1.00 82.62 88 LEU A C 1
ATOM 736 O O . LEU A 1 88 ? 4.553 -10.253 -13.228 1.00 82.62 88 LEU A O 1
ATOM 740 N N . LYS A 1 89 ? 2.384 -9.749 -13.589 1.00 78.81 89 LYS A N 1
ATOM 741 C CA . LYS A 1 89 ? 2.128 -10.764 -14.618 1.00 78.81 89 LYS A CA 1
ATOM 742 C C . LYS A 1 89 ? 2.518 -10.262 -16.006 1.00 78.81 89 LYS A C 1
ATOM 744 O O . LYS A 1 89 ? 2.798 -11.150 -16.836 1.00 78.81 89 LYS A O 1
#

Secondary structure (DSSP, 8-state):
---HHHHHHHHHHT--GGGS-----HHHHHHHHHHHHHHHHHHHHHHHHHHHHHHHHHSSS--HHHHHHHHHHHHHHHHHHHHHHHHH-

Sequence (89 aa):
MKDRLHELLRLQQDLPPEYKETKLDMEEKKKINDIQKNILSIQENVQEIKKKHSAILSTFQPEKSVKEEMKQLMEEIQQNAKRIKDNLK

Radius of gyration: 24.32 Å; chains: 1; bounding box: 59×32×57 Å

pLDDT: mean 80.61, std 11.48, range [53.84, 93.5]

Foldseek 3Di:
DPPVVVVVVVVLVPDDPVPNPPPCDVVNVVLVVLLVVLVVLLVVLVVVLVVLVVVCVVDPDDDPVSVVVSVVSVVSSVVSVVVSVVSVD